Protein AF-A0A7M3ZYV9-F1 (afdb_monomer_lite)

Secondary structure (DSSP, 8-state):
-HHHHHHHHHHHHHHHHHHTT---HHHHHHHHHHHHHHHHHHHHT-TTSPPPPPPPSS-HHHHHHTS-----

pLDDT: mean 89.58, std 9.1, range [49.72, 97.81]

Radius of gyration: 20.87 Å; chains: 1; bounding box: 39×36×54 Å

Foldseek 3Di:
DVVVVVVVVLVVVVVVCVVVVHDCVVSVVVVVVVVVVVVVCQCCQPPPHHHHDDDDPDDPVVVVVPPPPPDD

Structure (mmCIF, N/CA/C/O backbone):
data_AF-A0A7M3ZYV9-F1
#
_entry.id   AF-A0A7M3ZYV9-F1
#
loop_
_atom_site.group_PDB
_atom_site.id
_atom_site.type_symbol
_atom_site.label_atom_id
_atom_site.label_alt_id
_atom_site.label_comp_id
_atom_site.label_asym_id
_atom_site.label_entity_id
_atom_site.label_seq_id
_atom_site.pdbx_PDB_ins_code
_atom_site.Cartn_x
_atom_site.Cartn_y
_atom_site.Cartn_z
_atom_site.occupancy
_atom_site.B_iso_or_equiv
_atom_site.auth_seq_id
_atom_site.auth_comp_id
_atom_site.auth_asym_id
_atom_site.auth_atom_id
_atom_site.pdbx_PDB_model_num
ATOM 1 N N . HIS A 1 1 ? -8.771 -5.494 -7.229 1.00 81.62 1 HIS A N 1
ATOM 2 C CA . HIS A 1 1 ? -7.335 -5.583 -6.893 1.00 81.62 1 HIS A CA 1
ATOM 3 C C . HIS A 1 1 ? -7.197 -5.917 -5.402 1.00 81.62 1 HIS A C 1
ATOM 5 O O . HIS A 1 1 ? -7.854 -5.236 -4.621 1.00 81.62 1 HIS A O 1
ATOM 11 N N . PRO A 1 2 ? -6.399 -6.921 -4.988 1.00 86.75 2 PRO A N 1
ATOM 12 C CA . PRO A 1 2 ? -6.305 -7.379 -3.594 1.00 86.75 2 PRO A CA 1
ATOM 13 C C . PRO A 1 2 ? -5.982 -6.269 -2.584 1.00 86.75 2 PRO A C 1
ATOM 15 O O . PRO A 1 2 ? -6.683 -6.135 -1.590 1.00 86.75 2 PRO A O 1
ATOM 18 N N . TRP A 1 3 ? -5.024 -5.392 -2.904 1.00 88.94 3 TRP A N 1
ATOM 19 C CA . TRP A 1 3 ? -4.723 -4.215 -2.078 1.00 88.94 3 TRP A CA 1
ATOM 20 C C . TRP A 1 3 ? -5.943 -3.308 -1.832 1.00 88.94 3 TRP A C 1
ATOM 22 O O . TRP A 1 3 ? -6.202 -2.932 -0.695 1.00 88.94 3 TRP A O 1
ATOM 32 N N . ILE A 1 4 ? -6.743 -3.000 -2.863 1.00 90.12 4 ILE A N 1
ATOM 33 C CA . ILE A 1 4 ? -7.942 -2.156 -2.704 1.00 90.12 4 ILE A CA 1
ATOM 34 C C . ILE A 1 4 ? -8.937 -2.811 -1.741 1.00 90.12 4 ILE A C 1
ATOM 36 O O . ILE A 1 4 ? -9.470 -2.137 -0.867 1.00 90.12 4 ILE A O 1
ATOM 40 N N . SER A 1 5 ? -9.155 -4.124 -1.873 1.00 92.75 5 SER A N 1
ATOM 41 C CA . SER A 1 5 ? -10.037 -4.853 -0.959 1.00 92.75 5 SER A CA 1
ATOM 42 C C . SER A 1 5 ? -9.539 -4.766 0.482 1.00 92.75 5 SER A C 1
AT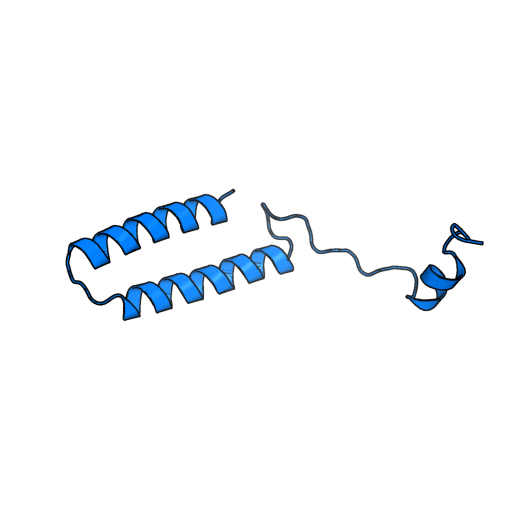OM 44 O O . SER A 1 5 ? -10.332 -4.559 1.392 1.00 92.75 5 SER A O 1
ATOM 46 N N . GLU A 1 6 ? -8.231 -4.871 0.698 1.00 93.31 6 GLU A N 1
ATOM 47 C CA . GLU A 1 6 ? -7.647 -4.741 2.027 1.00 93.31 6 GLU A CA 1
ATOM 48 C C . GLU A 1 6 ? -7.836 -3.340 2.617 1.00 93.31 6 GLU A C 1
ATOM 50 O O . GLU A 1 6 ? -8.266 -3.224 3.759 1.00 93.31 6 GLU A O 1
ATOM 55 N N . VAL A 1 7 ? -7.619 -2.283 1.828 1.00 95.50 7 VAL A N 1
ATOM 56 C CA . VAL A 1 7 ? -7.857 -0.895 2.260 1.00 95.50 7 VAL A CA 1
ATOM 57 C C . VAL A 1 7 ? -9.318 -0.682 2.661 1.00 95.50 7 VAL A C 1
ATOM 59 O O . VAL A 1 7 ? -9.580 -0.065 3.693 1.00 95.50 7 VAL A O 1
ATOM 62 N N . SER A 1 8 ? -10.270 -1.219 1.891 1.00 96.88 8 SER A N 1
ATOM 63 C CA . SER A 1 8 ? -11.696 -1.150 2.228 1.00 96.88 8 SER A CA 1
ATOM 64 C C . SER A 1 8 ? -12.001 -1.821 3.571 1.00 96.88 8 SER A C 1
ATOM 66 O O . SER A 1 8 ? -12.614 -1.193 4.434 1.00 96.88 8 SER A O 1
ATOM 68 N N . HIS A 1 9 ? -11.511 -3.045 3.793 1.00 96.38 9 HIS A N 1
ATOM 69 C CA . HIS A 1 9 ? -11.703 -3.748 5.066 1.00 96.38 9 HIS A CA 1
ATOM 70 C C . HIS A 1 9 ? -11.013 -3.033 6.238 1.00 96.38 9 HIS A C 1
ATOM 72 O O . HIS A 1 9 ? -11.580 -2.922 7.326 1.00 96.38 9 HIS A O 1
ATOM 78 N N . SER A 1 10 ? -9.800 -2.510 6.036 1.00 96.44 10 SER A N 1
ATOM 79 C CA . SER A 1 10 ? -9.089 -1.742 7.060 1.00 96.44 10 SER A CA 1
ATOM 80 C C . SER A 1 10 ? -9.858 -0.479 7.446 1.00 96.44 10 SER A C 1
ATOM 82 O O . SER A 1 10 ? -9.957 -0.175 8.633 1.00 96.44 10 SER A O 1
ATOM 84 N N . LEU A 1 11 ? -10.463 0.217 6.478 1.00 97.12 11 LEU A N 1
ATOM 85 C CA . LEU A 1 11 ? -11.286 1.397 6.734 1.00 97.12 11 LEU A CA 1
ATOM 86 C C . LEU A 1 11 ? -12.539 1.062 7.556 1.00 97.12 11 LEU A C 1
ATOM 88 O O . LEU A 1 11 ? -12.884 1.798 8.480 1.00 97.12 11 LEU A O 1
ATOM 92 N N . GLU A 1 12 ? -13.219 -0.041 7.247 1.00 97.38 12 GLU A N 1
ATOM 93 C CA . GLU A 1 12 ? -14.362 -0.519 8.036 1.00 97.38 12 GLU A CA 1
ATOM 94 C C . GLU A 1 12 ? -13.949 -0.882 9.465 1.00 97.38 12 GLU A C 1
ATOM 96 O O . GLU A 1 12 ? -14.590 -0.456 10.429 1.00 97.38 12 GLU A O 1
ATOM 101 N N . SER A 1 13 ? -12.829 -1.595 9.614 1.00 96.81 13 SER A N 1
ATOM 102 C CA . SER A 1 13 ? -12.259 -1.922 10.922 1.00 96.81 13 SER A CA 1
ATOM 103 C C . SER A 1 13 ? -11.915 -0.666 11.725 1.00 96.81 13 SER A C 1
ATOM 105 O O . SER A 1 13 ? -12.177 -0.624 12.924 1.00 96.81 13 SER A O 1
ATOM 107 N N . TYR A 1 14 ? -11.349 0.362 11.091 1.00 97.31 14 TYR A N 1
ATOM 108 C CA . TYR A 1 14 ? -11.023 1.626 11.750 1.00 97.31 14 TYR A CA 1
ATOM 109 C C . TYR A 1 14 ? -12.272 2.349 12.254 1.00 97.31 14 TYR A C 1
ATOM 111 O O . TYR A 1 14 ? -12.333 2.754 13.416 1.00 97.31 14 TYR A O 1
ATOM 119 N N . LYS A 1 15 ? -13.305 2.448 11.407 1.00 97.06 15 LYS A N 1
ATOM 120 C CA . LYS A 1 15 ? -14.598 3.038 11.786 1.00 97.06 15 LYS A CA 1
ATOM 121 C C . LYS A 1 15 ? -15.203 2.327 12.996 1.00 97.06 15 LYS A C 1
ATOM 123 O O . LYS A 1 15 ? -15.690 2.995 13.902 1.00 97.06 15 LYS A O 1
ATOM 128 N N . ASN A 1 16 ? -15.120 0.996 13.031 1.00 97.19 16 ASN A N 1
ATOM 129 C CA . ASN A 1 16 ? -15.591 0.184 14.152 1.00 97.19 16 ASN A CA 1
ATOM 130 C C . ASN A 1 16 ? -14.810 0.470 15.453 1.00 97.19 16 ASN A C 1
ATOM 132 O O . ASN A 1 16 ? -15.411 0.608 16.521 1.00 97.19 16 ASN A O 1
ATOM 136 N N . LEU A 1 17 ? -13.481 0.600 15.382 1.00 96.50 17 LEU A N 1
ATOM 137 C CA . LEU A 1 17 ? -12.659 0.936 16.552 1.00 96.50 17 LEU A CA 1
ATOM 138 C C . LEU A 1 17 ? -13.029 2.308 17.122 1.00 96.50 17 LEU A C 1
ATOM 140 O O . LEU A 1 17 ? -13.260 2.417 18.328 1.00 96.50 17 LEU A O 1
ATOM 144 N N . ILE A 1 18 ? -13.173 3.316 16.255 1.00 96.38 18 ILE A N 1
ATOM 145 C CA . ILE A 1 18 ? -13.590 4.665 16.658 1.00 96.38 18 ILE A CA 1
ATOM 146 C C . ILE A 1 18 ? -14.979 4.647 17.286 1.00 96.38 18 ILE A C 1
ATOM 148 O O . ILE A 1 18 ? -15.161 5.216 18.361 1.00 96.38 18 ILE A O 1
ATOM 152 N N . SER A 1 19 ? -15.956 3.984 16.657 1.00 96.38 19 SER A N 1
ATOM 153 C CA . SER A 1 19 ? -17.327 3.947 17.185 1.00 96.38 19 SER A CA 1
ATOM 154 C C . SER A 1 19 ? -17.414 3.292 18.563 1.00 96.38 19 SER A C 1
ATOM 156 O O . SER A 1 19 ? -18.340 3.570 19.315 1.00 96.38 19 SER A O 1
ATOM 158 N N . ASN A 1 20 ? -16.441 2.442 18.899 1.00 95.06 20 ASN A N 1
ATOM 159 C CA . ASN A 1 20 ? -16.348 1.753 20.181 1.00 95.06 20 ASN A CA 1
ATOM 160 C C . ASN A 1 20 ? -15.366 2.411 21.167 1.00 95.06 20 ASN A C 1
ATOM 162 O O . ASN A 1 20 ? -15.085 1.820 22.209 1.00 95.06 20 ASN A O 1
ATOM 166 N N . GLY A 1 21 ? -14.811 3.588 20.848 1.00 94.06 21 GLY A N 1
ATOM 167 C CA . GLY A 1 21 ? -13.860 4.299 21.710 1.00 94.06 21 GLY A CA 1
ATOM 168 C C . GLY A 1 21 ? -12.573 3.518 22.001 1.00 94.06 21 GLY A C 1
ATOM 169 O O . GLY A 1 21 ? -11.974 3.696 23.059 1.00 94.06 21 GLY A O 1
ATOM 170 N N . LYS A 1 22 ? -12.174 2.610 21.103 1.00 94.94 22 LYS A N 1
ATOM 171 C CA . LYS A 1 22 ? -10.986 1.764 21.277 1.00 94.94 22 LYS A CA 1
ATOM 172 C C . LYS A 1 22 ? -9.722 2.484 20.810 1.00 94.94 22 LYS A C 1
ATOM 174 O O . LYS A 1 22 ? -9.765 3.277 19.872 1.00 94.94 22 LYS A O 1
ATOM 179 N N . ASP A 1 23 ? -8.593 2.148 21.431 1.00 94.94 23 ASP A N 1
ATOM 180 C CA . ASP A 1 23 ? -7.272 2.586 20.976 1.00 94.94 23 ASP A CA 1
ATOM 181 C C . ASP A 1 23 ? -6.986 2.078 19.552 1.00 94.94 23 ASP A C 1
ATOM 183 O O . ASP A 1 23 ? -7.242 0.920 19.21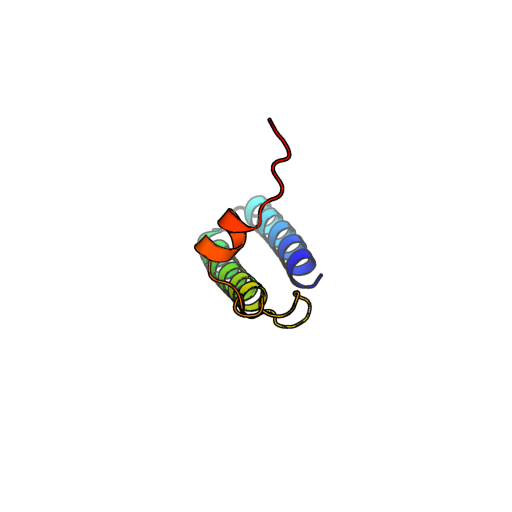1 1.00 94.94 23 ASP A O 1
ATOM 187 N N . THR A 1 24 ? -6.448 2.965 18.717 1.00 96.62 24 THR A N 1
ATOM 188 C CA . THR A 1 24 ? -6.132 2.703 17.311 1.00 96.62 24 THR A CA 1
ATOM 189 C C . THR A 1 24 ? -4.643 2.470 17.067 1.00 96.62 24 THR A C 1
ATOM 191 O O . THR A 1 24 ? -4.258 2.236 15.924 1.00 96.62 24 THR A O 1
ATOM 194 N N . THR A 1 25 ? -3.795 2.525 18.099 1.00 96.75 25 THR A N 1
ATOM 195 C CA . THR A 1 25 ? -2.332 2.446 17.956 1.00 96.75 25 THR A CA 1
ATOM 196 C C . THR A 1 25 ? -1.883 1.137 17.301 1.00 96.75 25 THR A C 1
ATOM 198 O O . THR A 1 25 ? -1.220 1.162 16.264 1.00 96.75 25 THR A O 1
ATOM 201 N N . GLN A 1 26 ? -2.324 -0.013 17.825 1.00 94.88 26 GLN A N 1
ATOM 202 C CA . GLN A 1 26 ? -1.997 -1.323 17.236 1.00 94.88 26 GLN A CA 1
ATOM 203 C C . GLN A 1 26 ? -2.583 -1.504 15.832 1.00 94.88 26 GLN A C 1
ATOM 205 O 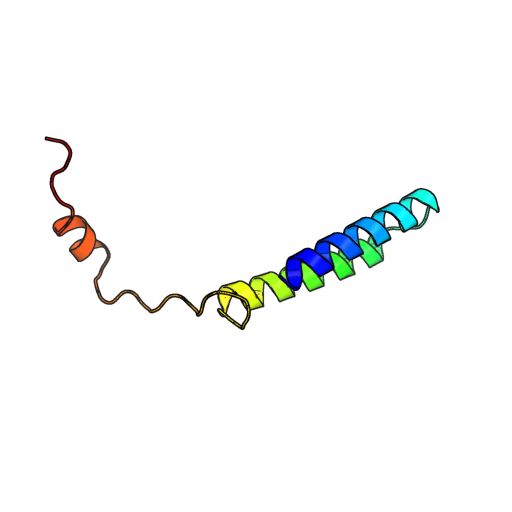O . GLN A 1 26 ? -1.963 -2.110 14.958 1.00 94.88 26 GLN A O 1
ATOM 210 N N . TRP A 1 27 ? -3.783 -0.965 15.598 1.00 97.12 27 TRP A N 1
ATOM 211 C CA . TRP A 1 27 ? -4.406 -1.004 14.278 1.00 97.12 27 TRP A CA 1
ATOM 212 C C . TRP A 1 27 ? -3.571 -0.230 13.251 1.00 97.12 27 TRP A C 1
ATOM 214 O O . TRP A 1 27 ? -3.329 -0.734 12.155 1.00 97.12 27 TRP A O 1
ATOM 224 N N . LEU A 1 28 ? -3.088 0.962 13.618 1.00 97.50 28 LEU A N 1
ATOM 225 C CA . LEU A 1 28 ? -2.279 1.814 12.750 1.00 97.50 28 LEU A CA 1
ATOM 226 C C . LEU A 1 28 ? -0.937 1.161 12.416 1.00 97.50 28 LEU A C 1
ATOM 228 O O . LEU A 1 28 ? -0.516 1.188 11.259 1.00 97.50 28 LEU A O 1
ATOM 232 N N . GLU A 1 29 ? -0.280 0.556 13.405 1.00 97.81 29 GLU A N 1
ATOM 233 C CA . GLU A 1 29 ? 0.962 -0.191 13.197 1.00 97.81 29 GLU A CA 1
ATOM 234 C C . GLU A 1 29 ? 0.746 -1.353 12.215 1.00 97.81 29 GLU A C 1
ATOM 236 O O . GLU A 1 29 ? 1.465 -1.482 11.219 1.00 97.81 29 GLU A O 1
ATOM 241 N N . GLY A 1 30 ? -0.304 -2.152 12.434 1.00 97.25 30 GLY A N 1
ATOM 242 C CA . GLY A 1 30 ? -0.673 -3.246 11.540 1.00 97.25 30 GLY A CA 1
ATOM 243 C C . GLY A 1 30 ? -0.954 -2.766 10.114 1.00 97.25 30 GLY A C 1
ATOM 244 O O . GLY A 1 30 ? -0.393 -3.302 9.157 1.00 97.25 30 GLY A O 1
ATOM 245 N N . PHE A 1 31 ? -1.768 -1.721 9.958 1.00 96.88 31 PHE A N 1
ATOM 246 C CA . PHE A 1 31 ? -2.092 -1.146 8.652 1.00 96.88 31 PHE A CA 1
ATOM 247 C C . PHE A 1 31 ? -0.858 -0.571 7.936 1.00 96.88 31 PHE A C 1
ATOM 249 O O . PHE A 1 31 ? -0.698 -0.749 6.725 1.00 96.88 31 PHE A O 1
ATOM 256 N N . SER A 1 32 ? 0.061 0.053 8.677 1.00 97.12 32 SER A N 1
ATOM 257 C CA . SER A 1 32 ? 1.321 0.578 8.134 1.00 97.12 32 SER A CA 1
ATOM 258 C C . SER A 1 32 ? 2.209 -0.545 7.598 1.00 97.12 32 SER A C 1
ATOM 260 O O . SER A 1 32 ? 2.671 -0.476 6.458 1.00 97.12 32 SER A O 1
ATOM 262 N N . ASN A 1 33 ? 2.372 -1.629 8.360 1.00 97.38 33 ASN A N 1
ATOM 263 C CA . ASN A 1 33 ? 3.147 -2.799 7.934 1.00 97.38 33 ASN A CA 1
ATOM 264 C C . ASN A 1 33 ? 2.571 -3.440 6.665 1.00 97.38 33 ASN A C 1
ATOM 266 O O . ASN A 1 33 ? 3.303 -3.785 5.734 1.00 97.38 33 ASN A O 1
ATOM 270 N N . ARG A 1 34 ? 1.243 -3.556 6.593 1.00 95.44 34 ARG A N 1
ATOM 271 C CA . ARG A 1 34 ? 0.551 -4.058 5.402 1.00 95.44 34 ARG A CA 1
ATO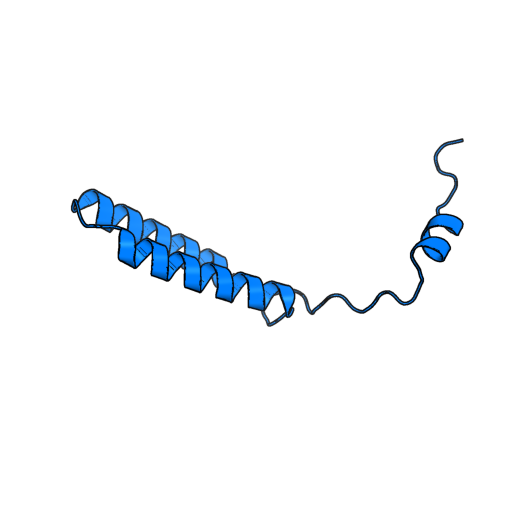M 272 C C . ARG A 1 34 ? 0.709 -3.134 4.196 1.00 95.44 34 ARG A C 1
ATOM 274 O O . ARG A 1 34 ? 0.893 -3.611 3.078 1.00 95.44 34 ARG A O 1
ATOM 281 N N . THR A 1 35 ? 0.703 -1.824 4.417 1.00 94.88 35 THR A N 1
ATOM 282 C CA . THR A 1 35 ? 0.953 -0.833 3.364 1.00 94.88 35 THR A CA 1
ATOM 283 C C . THR A 1 35 ? 2.367 -0.977 2.804 1.00 94.88 35 THR A C 1
ATOM 285 O O . THR A 1 35 ? 2.538 -1.052 1.589 1.00 94.88 35 THR A O 1
ATOM 288 N N . VAL A 1 36 ? 3.379 -1.110 3.669 1.00 95.94 36 VAL A N 1
ATOM 289 C CA . VAL A 1 36 ? 4.769 -1.365 3.252 1.00 95.94 36 VAL A CA 1
ATOM 290 C C . VAL A 1 36 ? 4.873 -2.662 2.446 1.00 95.94 36 VAL A C 1
ATOM 292 O O . VAL A 1 36 ? 5.502 -2.676 1.385 1.00 95.94 36 VAL A O 1
ATOM 295 N N . TYR A 1 37 ? 4.212 -3.732 2.899 1.00 94.25 37 TYR A N 1
ATOM 296 C CA . TYR A 1 37 ? 4.139 -4.987 2.154 1.00 94.25 37 TYR A CA 1
ATOM 297 C C . TYR A 1 37 ? 3.579 -4.766 0.744 1.00 94.25 37 TYR A C 1
ATOM 299 O O . TYR A 1 37 ? 4.242 -5.125 -0.229 1.00 94.25 37 TYR A O 1
ATOM 307 N N . TRP A 1 38 ? 2.418 -4.124 0.601 1.00 93.44 38 TRP A N 1
ATOM 308 C CA . TRP A 1 38 ? 1.816 -3.894 -0.714 1.00 93.44 38 TRP A CA 1
ATOM 309 C C . TRP A 1 38 ? 2.691 -3.024 -1.620 1.00 93.44 38 TRP A C 1
ATOM 311 O O . TRP A 1 38 ? 2.899 -3.388 -2.777 1.00 93.44 38 TRP A O 1
ATOM 321 N N . CYS A 1 39 ? 3.290 -1.954 -1.094 1.00 91.25 39 CYS A N 1
ATOM 322 C CA . CYS A 1 39 ? 4.260 -1.144 -1.835 1.00 91.25 39 CYS A CA 1
ATOM 323 C C . CYS A 1 39 ? 5.442 -1.984 -2.343 1.00 91.25 39 CYS A C 1
ATOM 325 O O . CYS A 1 39 ? 5.859 -1.830 -3.490 1.00 91.2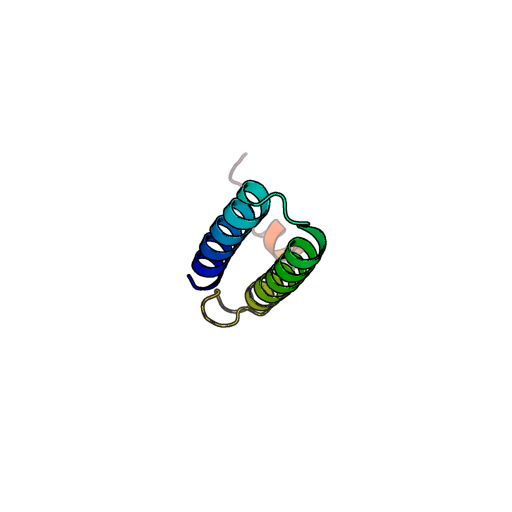5 39 CYS A O 1
ATOM 327 N N . SER A 1 40 ? 5.955 -2.917 -1.534 1.00 92.25 40 SER A N 1
ATOM 328 C CA . SER A 1 40 ? 7.034 -3.815 -1.967 1.00 92.25 40 SER A CA 1
ATOM 329 C C . SER A 1 40 ? 6.612 -4.724 -3.128 1.00 92.25 40 SER A C 1
ATOM 331 O O . SER A 1 40 ? 7.378 -4.896 -4.075 1.00 92.25 40 SER A O 1
ATOM 333 N N . GLN A 1 41 ? 5.378 -5.246 -3.106 1.00 91.44 41 GLN A N 1
ATOM 334 C CA . GLN A 1 41 ? 4.838 -6.079 -4.185 1.00 91.44 41 GLN A CA 1
ATOM 335 C C . GLN A 1 41 ? 4.699 -5.283 -5.491 1.00 91.44 41 GLN A C 1
ATOM 337 O O . GLN A 1 41 ? 5.056 -5.795 -6.552 1.00 91.44 41 GLN A O 1
ATOM 342 N N . VAL A 1 42 ? 4.246 -4.022 -5.406 1.00 89.12 42 VAL A N 1
ATOM 343 C CA . VAL A 1 42 ? 4.160 -3.097 -6.553 1.00 89.12 42 VAL A CA 1
ATOM 344 C C . VAL A 1 42 ? 5.541 -2.896 -7.174 1.00 89.12 42 VAL A C 1
ATOM 346 O O . VAL A 1 42 ? 5.714 -3.074 -8.376 1.00 89.12 42 VAL A O 1
ATOM 349 N N . LEU A 1 43 ? 6.538 -2.554 -6.353 1.00 87.81 43 LEU A N 1
ATOM 350 C CA . LEU A 1 43 ? 7.901 -2.271 -6.815 1.00 87.81 43 LEU A CA 1
ATOM 351 C C . LEU A 1 43 ? 8.601 -3.508 -7.390 1.00 87.81 43 LEU A C 1
ATOM 353 O O . LEU A 1 43 ? 9.410 -3.401 -8.315 1.00 87.81 43 LEU A O 1
ATOM 357 N N . ALA A 1 44 ? 8.294 -4.686 -6.850 1.00 88.56 44 ALA A N 1
ATOM 358 C CA . ALA A 1 44 ? 8.781 -5.959 -7.363 1.00 88.56 44 ALA A CA 1
ATOM 359 C C . ALA A 1 44 ? 8.040 -6.413 -8.634 1.00 88.56 44 ALA A C 1
ATOM 361 O O . ALA A 1 44 ? 8.522 -7.306 -9.331 1.00 88.56 44 ALA A O 1
ATOM 362 N N . GLY A 1 45 ? 6.893 -5.802 -8.946 1.00 88.62 45 GLY A N 1
ATOM 363 C CA . GLY A 1 45 ? 6.016 -6.202 -10.039 1.00 88.62 45 GLY A CA 1
ATOM 364 C C . GLY A 1 45 ? 5.461 -7.613 -9.880 1.00 88.62 45 GLY A C 1
ATOM 365 O O . GLY A 1 45 ? 5.375 -8.371 -10.847 1.00 88.62 45 GLY A O 1
ATOM 366 N N . ILE A 1 46 ? 5.153 -7.988 -8.637 1.00 87.56 46 ILE A N 1
ATOM 367 C CA . ILE A 1 46 ? 4.537 -9.275 -8.312 1.00 87.56 46 ILE A CA 1
ATOM 368 C C . ILE A 1 46 ? 3.054 -9.204 -8.681 1.00 87.56 46 ILE A C 1
ATOM 370 O O . ILE A 1 46 ? 2.406 -8.183 -8.466 1.00 87.56 46 ILE A O 1
ATOM 374 N N . PHE A 1 47 ? 2.492 -10.287 -9.227 1.00 83.50 47 PHE A N 1
ATOM 375 C CA . PHE A 1 47 ? 1.065 -10.352 -9.549 1.00 83.50 47 PHE A CA 1
ATOM 376 C C . PHE A 1 47 ? 0.205 -9.918 -8.340 1.00 83.50 47 PHE A C 1
ATOM 378 O O . PHE A 1 47 ? 0.449 -10.390 -7.229 1.00 83.50 47 PHE A O 1
ATOM 385 N N . PRO A 1 48 ? -0.809 -9.050 -8.516 1.00 85.25 48 PRO A N 1
ATOM 386 C CA . PRO A 1 48 ? -1.396 -8.595 -9.780 1.00 85.25 48 PRO A CA 1
ATOM 387 C C . PRO A 1 48 ? -0.860 -7.252 -10.298 1.00 85.25 48 PRO A C 1
ATOM 389 O O . PRO A 1 48 ? -1.487 -6.636 -11.160 1.00 85.25 48 PRO A O 1
ATOM 392 N N . PHE A 1 49 ? 0.276 -6.782 -9.786 1.00 85.62 49 PHE A N 1
ATOM 393 C CA . PHE A 1 49 ? 0.905 -5.559 -10.270 1.00 85.62 49 PHE A CA 1
ATOM 394 C C . PHE A 1 49 ? 1.625 -5.791 -11.605 1.00 85.62 49 PHE A C 1
ATOM 396 O O . PHE A 1 49 ? 2.041 -6.918 -11.892 1.00 85.62 49 PHE A O 1
ATOM 403 N N . PRO A 1 50 ? 1.786 -4.739 -12.433 1.00 84.12 50 PRO A N 1
ATOM 404 C CA . PRO A 1 50 ? 2.602 -4.821 -13.638 1.00 84.12 50 PRO A CA 1
ATOM 405 C C . PRO A 1 50 ? 4.009 -5.330 -13.304 1.00 84.12 50 PRO A C 1
ATOM 407 O O . PRO A 1 50 ? 4.540 -4.955 -12.259 1.00 84.12 50 PRO A O 1
ATOM 410 N N . PRO A 1 51 ? 4.637 -6.142 -14.173 1.00 83.44 51 PRO A N 1
ATOM 411 C CA . PRO A 1 51 ? 5.984 -6.638 -13.932 1.00 83.44 51 PRO A CA 1
ATOM 412 C C . PRO A 1 51 ? 6.962 -5.477 -13.764 1.00 83.44 51 PRO A C 1
ATOM 414 O O . PRO A 1 51 ? 6.766 -4.393 -14.324 1.00 83.44 51 PRO A O 1
ATOM 417 N N . LYS A 1 52 ? 8.044 -5.723 -13.018 1.00 83.44 52 LYS A N 1
ATOM 418 C CA . LYS A 1 52 ? 9.077 -4.718 -12.773 1.00 83.44 52 LYS A CA 1
ATOM 419 C C . LYS A 1 52 ? 9.519 -4.098 -14.098 1.00 83.44 52 LYS A C 1
ATOM 421 O O . LYS A 1 52 ? 9.824 -4.815 -15.056 1.00 83.44 52 LYS A O 1
ATOM 426 N N . ALA A 1 53 ? 9.554 -2.766 -14.136 1.00 80.19 53 ALA A N 1
ATOM 427 C CA . ALA A 1 53 ? 10.031 -2.041 -15.302 1.00 80.19 53 ALA A CA 1
ATOM 428 C C . ALA A 1 53 ? 11.418 -2.569 -15.689 1.00 80.19 53 ALA A C 1
ATOM 430 O O . ALA A 1 53 ? 12.314 -2.690 -14.848 1.00 80.19 53 ALA A O 1
ATOM 431 N N . ARG A 1 54 ? 11.575 -2.933 -16.962 1.00 80.88 54 ARG A N 1
ATOM 432 C CA . ARG A 1 54 ? 12.861 -3.403 -17.477 1.00 80.88 54 ARG A CA 1
ATOM 433 C C . ARG A 1 54 ? 13.874 -2.269 -17.390 1.00 80.88 54 ARG A C 1
ATOM 435 O O . ARG A 1 54 ? 13.521 -1.104 -17.575 1.00 80.88 54 ARG A O 1
ATOM 442 N N . THR A 1 55 ? 15.134 -2.622 -17.151 1.00 84.69 55 THR A N 1
ATOM 443 C CA . THR A 1 55 ? 16.234 -1.663 -17.241 1.00 84.69 55 THR A CA 1
ATOM 444 C C . THR A 1 55 ? 16.204 -1.002 -18.614 1.00 84.69 55 THR A C 1
ATOM 446 O O . THR A 1 55 ? 16.102 -1.680 -19.639 1.00 84.69 55 THR A O 1
ATOM 449 N N . ARG A 1 56 ? 16.249 0.330 -18.624 1.00 85.12 56 ARG A N 1
ATOM 450 C CA . ARG A 1 56 ? 16.268 1.113 -19.855 1.00 85.12 56 ARG A CA 1
ATOM 451 C C . ARG A 1 56 ? 17.525 0.752 -20.652 1.00 85.12 56 ARG A C 1
ATOM 453 O O . ARG A 1 56 ? 18.619 0.762 -20.100 1.00 85.12 56 ARG A O 1
ATOM 460 N N . LEU A 1 57 ? 17.350 0.419 -21.932 1.00 86.62 57 LEU A N 1
ATOM 461 C CA . LEU A 1 57 ? 18.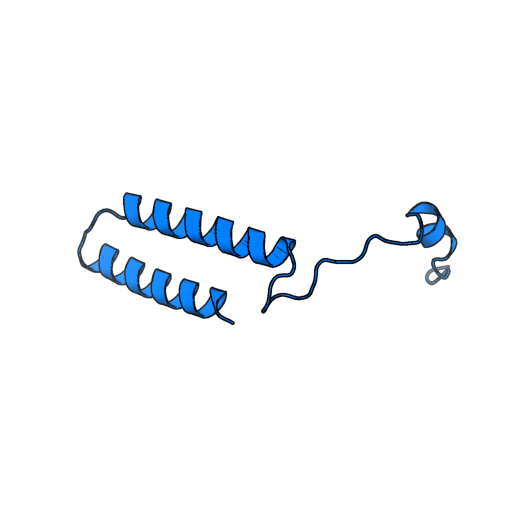461 0.049 -22.819 1.00 86.62 57 LEU A CA 1
ATOM 462 C C . LEU A 1 57 ? 19.284 1.267 -23.257 1.00 86.62 57 LEU A C 1
ATOM 464 O O . LEU A 1 57 ? 20.495 1.166 -23.411 1.00 86.62 57 LEU A O 1
ATOM 468 N N . ALA A 1 58 ? 18.624 2.409 -23.451 1.00 89.06 58 ALA A N 1
ATOM 469 C CA . ALA A 1 58 ? 19.263 3.668 -23.813 1.00 89.06 58 ALA A CA 1
ATOM 470 C C . ALA A 1 58 ? 19.608 4.492 -22.565 1.00 89.06 58 ALA A C 1
ATOM 472 O O . ALA A 1 58 ? 18.853 4.495 -21.586 1.00 89.06 58 ALA A O 1
ATOM 473 N N . SER A 1 59 ? 20.718 5.231 -22.609 1.00 88.19 59 SER A N 1
ATOM 474 C CA . SER A 1 59 ? 21.009 6.234 -21.587 1.00 88.19 59 SER A CA 1
ATOM 475 C C . SER A 1 59 ? 20.009 7.390 -21.670 1.00 88.19 59 SER A C 1
ATOM 477 O O . SER A 1 59 ? 19.322 7.591 -22.672 1.00 88.19 59 SER A O 1
ATOM 479 N N . GLU A 1 60 ? 19.926 8.169 -20.595 1.00 89.25 60 GLU A N 1
ATOM 480 C CA . GLU A 1 60 ? 19.141 9.402 -20.586 1.00 89.25 60 GLU A CA 1
ATOM 481 C C . GLU A 1 60 ? 19.595 10.382 -21.677 1.00 89.25 60 GLU A C 1
ATOM 483 O O . GLU A 1 60 ? 18.749 10.895 -22.403 1.00 89.25 60 GLU A O 1
ATOM 488 N N . SER A 1 61 ? 20.908 10.563 -21.859 1.00 88.94 61 SER A N 1
ATOM 489 C CA . SER A 1 61 ? 21.464 11.443 -22.894 1.00 88.94 61 SER A CA 1
ATOM 490 C C . SER A 1 61 ? 21.012 11.041 -24.298 1.00 88.94 61 SER A C 1
ATOM 492 O O . SER A 1 61 ? 20.512 11.880 -25.039 1.00 88.94 61 SER A O 1
ATOM 494 N N . THR A 1 62 ? 21.077 9.746 -24.628 1.00 89.06 62 THR A N 1
ATOM 495 C CA . THR A 1 62 ? 20.617 9.228 -25.922 1.00 89.06 62 THR A CA 1
ATOM 496 C C . THR A 1 62 ? 19.126 9.470 -26.125 1.00 89.06 62 THR A C 1
ATOM 498 O O . THR A 1 62 ? 18.703 9.737 -27.243 1.00 89.06 62 THR A O 1
ATOM 501 N N . LEU A 1 63 ? 18.300 9.392 -25.079 1.00 86.12 63 LEU A N 1
ATOM 502 C CA . LEU A 1 63 ? 16.879 9.708 -25.222 1.00 86.12 63 LEU A CA 1
ATOM 503 C C . LEU A 1 63 ? 16.646 11.195 -25.492 1.00 86.12 63 LEU A C 1
ATOM 505 O O . LEU A 1 63 ? 15.823 11.512 -26.343 1.00 86.12 63 LEU A O 1
ATOM 509 N N . ILE A 1 64 ? 17.364 12.080 -24.796 1.00 88.62 64 ILE A N 1
ATOM 510 C CA . ILE A 1 64 ? 17.244 13.535 -24.960 1.00 88.62 64 ILE A CA 1
ATOM 511 C C . ILE A 1 64 ? 17.668 13.956 -26.371 1.00 88.62 64 ILE A C 1
ATOM 513 O O . ILE A 1 64 ? 16.948 14.712 -27.013 1.00 88.62 64 ILE A O 1
ATOM 517 N N . GLU A 1 65 ? 18.779 13.417 -26.880 1.00 87.69 65 GLU A N 1
ATOM 518 C CA . GLU A 1 65 ? 19.273 13.672 -28.245 1.00 87.69 65 GLU A CA 1
ATOM 519 C C . GLU A 1 65 ? 18.287 13.234 -29.340 1.00 87.69 65 GLU A C 1
ATOM 521 O O . GLU A 1 65 ? 18.312 13.773 -30.442 1.00 87.69 65 GLU A O 1
ATOM 526 N N . ASN A 1 66 ? 17.421 12.259 -29.047 1.00 84.38 66 ASN A N 1
ATOM 527 C CA . ASN A 1 66 ? 16.441 11.717 -29.989 1.00 84.38 66 ASN A CA 1
ATOM 528 C C . ASN A 1 66 ? 15.016 12.250 -29.764 1.00 84.38 66 ASN A C 1
ATOM 530 O O . ASN A 1 66 ? 14.076 11.749 -30.389 1.00 84.38 66 ASN A O 1
ATOM 534 N N . LEU A 1 67 ? 14.819 13.229 -28.872 1.00 86.25 67 LEU A N 1
ATOM 535 C CA . LEU A 1 67 ? 13.519 13.880 -28.746 1.00 86.25 67 LEU A CA 1
ATOM 536 C C . LEU A 1 67 ? 13.234 14.665 -30.035 1.00 86.25 67 LEU A C 1
ATOM 538 O O . LEU A 1 67 ? 14.068 15.468 -30.450 1.00 86.25 67 LEU A O 1
ATOM 542 N N . PRO A 1 68 ? 12.081 14.450 -30.692 1.00 81.38 68 PRO A N 1
ATOM 543 C CA . PRO A 1 68 ? 11.719 15.252 -31.848 1.00 81.38 68 PRO A CA 1
ATOM 544 C C . PRO A 1 68 ? 11.573 16.717 -31.422 1.00 81.38 68 PRO A C 1
ATOM 546 O O . PRO A 1 68 ? 10.963 16.998 -30.387 1.00 81.38 68 PRO A O 1
ATOM 549 N N . ASP A 1 69 ? 12.114 17.628 -32.234 1.00 71.81 69 ASP A N 1
ATOM 550 C CA . ASP A 1 69 ? 11.997 19.085 -32.088 1.00 71.81 69 ASP A CA 1
ATOM 551 C C . ASP A 1 69 ? 10.524 19.500 -32.272 1.00 71.81 69 ASP A C 1
ATOM 553 O O . ASP A 1 69 ? 10.090 19.953 -33.327 1.00 71.81 69 ASP A O 1
ATOM 557 N N . LEU A 1 70 ? 9.696 19.248 -31.257 1.00 62.53 70 LEU A N 1
ATOM 558 C CA . LEU A 1 70 ? 8.252 19.490 -31.308 1.00 62.53 70 LEU A CA 1
ATOM 559 C C . LEU A 1 70 ? 7.868 20.932 -30.951 1.00 62.53 70 LEU A C 1
ATOM 561 O O . LEU A 1 70 ? 6.684 21.241 -30.990 1.00 62.53 70 LEU A O 1
ATOM 565 N N . ASN A 1 71 ? 8.827 21.804 -30.622 1.00 54.41 71 ASN A N 1
ATOM 566 C CA . ASN A 1 71 ? 8.568 23.200 -30.250 1.00 54.41 71 ASN A CA 1
ATOM 567 C C . ASN A 1 71 ? 9.675 24.160 -30.740 1.00 54.41 71 ASN A C 1
ATOM 569 O O . ASN A 1 71 ? 10.281 24.852 -29.919 1.00 54.41 71 ASN A O 1
ATOM 573 N N . GLN A 1 72 ? 9.950 24.199 -32.048 1.00 49.72 72 GLN A N 1
ATOM 574 C CA . GLN A 1 72 ? 10.577 25.386 -32.653 1.00 49.72 72 GLN A CA 1
ATOM 575 C C . GLN A 1 72 ? 9.509 26.385 -33.096 1.00 49.72 72 GLN A C 1
ATOM 577 O O . GLN A 1 72 ? 8.493 25.934 -33.673 1.00 49.72 72 GLN A O 1
#

Sequence (72 aa):
HPWISEVSHSLESYKNLISNGKDTTQWLEGFSNRTVYWCSQVLAGIFPFPPKARTRLASESTLIENLPDLNQ